Protein AF-A0A9J6FYJ0-F1 (afdb_monomer_lite)

Secondary structure (DSSP, 8-state):
-PPPPP-PEEEEE---TT--GGGS-HHHHHHHHHHHT---HHHHHHHEEEEEETTTTEEEEEES-HHHHHHHHHHHTT-

pLDDT: mean 73.0, std 10.52, range [42.56, 84.94]

Structure (mmCIF, N/CA/C/O backbone):
data_AF-A0A9J6FYJ0-F1
#
_entry.id   AF-A0A9J6FYJ0-F1
#
loop_
_atom_site.group_PDB
_atom_site.id
_atom_site.type_symbol
_atom_site.label_atom_id
_atom_site.label_alt_id
_atom_site.label_comp_id
_atom_site.label_asym_id
_atom_site.label_entity_id
_atom_site.label_seq_id
_atom_site.pdbx_PDB_ins_code
_atom_site.Cartn_x
_atom_site.Cartn_y
_atom_site.Cartn_z
_atom_site.occupancy
_atom_site.B_iso_or_equiv
_atom_site.auth_seq_id
_atom_site.auth_comp_id
_atom_site.auth_asym_id
_atom_site.auth_atom_id
_atom_site.pdbx_PDB_model_num
ATOM 1 N N . MET A 1 1 ? 6.591 20.794 -26.401 1.00 44.50 1 MET A N 1
ATOM 2 C CA . MET A 1 1 ? 5.598 20.044 -25.602 1.00 44.50 1 MET A CA 1
ATOM 3 C C . MET A 1 1 ? 6.121 19.941 -24.180 1.00 44.50 1 MET A C 1
ATOM 5 O O . MET A 1 1 ? 7.257 19.499 -24.045 1.00 44.50 1 MET A O 1
ATOM 9 N N . PRO A 1 2 ? 5.372 20.357 -23.144 1.00 42.56 2 PRO A N 1
ATOM 10 C CA . PRO A 1 2 ? 5.671 19.896 -21.790 1.00 42.56 2 PRO A CA 1
ATOM 11 C C . PRO A 1 2 ? 5.529 18.361 -21.762 1.00 42.56 2 PRO A C 1
ATOM 13 O O . PRO A 1 2 ? 4.711 17.831 -22.522 1.00 42.56 2 PRO A O 1
ATOM 16 N N . PRO A 1 3 ? 6.337 17.632 -20.973 1.00 48.12 3 PRO A N 1
ATOM 17 C CA . PRO A 1 3 ? 6.189 16.187 -20.867 1.00 48.12 3 PRO A CA 1
ATOM 18 C C . PRO A 1 3 ? 4.765 15.872 -20.401 1.00 48.12 3 PRO A C 1
ATOM 20 O O . PRO A 1 3 ? 4.252 16.517 -19.483 1.00 48.12 3 PRO A O 1
ATOM 23 N N . LEU A 1 4 ? 4.118 14.916 -21.074 1.00 45.09 4 LEU A N 1
ATOM 24 C CA . LEU A 1 4 ? 2.857 14.349 -20.605 1.00 45.09 4 LEU A CA 1
ATOM 25 C C . LEU A 1 4 ? 3.053 13.916 -19.143 1.00 45.09 4 LEU A C 1
ATOM 27 O O . LEU A 1 4 ? 4.122 13.379 -18.828 1.00 45.09 4 LEU A O 1
ATOM 31 N N . PRO A 1 5 ? 2.079 14.173 -18.250 1.00 55.56 5 PRO A N 1
ATOM 32 C CA . PRO A 1 5 ? 2.158 13.664 -16.891 1.00 55.56 5 PRO A CA 1
ATOM 33 C C . PRO A 1 5 ? 2.387 12.159 -16.991 1.00 55.56 5 PRO A C 1
ATOM 35 O O . PRO A 1 5 ? 1.688 11.473 -17.733 1.00 55.56 5 PRO A O 1
ATOM 38 N N . VAL A 1 6 ? 3.430 11.670 -16.325 1.00 55.31 6 VAL A N 1
ATOM 39 C CA . VAL A 1 6 ? 3.655 10.232 -16.211 1.00 55.31 6 VAL A CA 1
ATOM 40 C C . VAL A 1 6 ? 2.373 9.668 -15.613 1.00 55.31 6 VAL A C 1
ATOM 42 O O . VAL A 1 6 ? 1.984 10.087 -14.524 1.00 55.31 6 VAL A O 1
ATOM 45 N N . ASP A 1 7 ? 1.673 8.809 -16.356 1.00 62.81 7 ASP A N 1
ATOM 46 C CA . ASP A 1 7 ? 0.489 8.136 -15.838 1.00 62.81 7 ASP A CA 1
ATOM 47 C C . ASP A 1 7 ? 0.942 7.284 -14.654 1.00 62.81 7 ASP A C 1
ATOM 49 O O . ASP A 1 7 ? 1.548 6.221 -14.826 1.00 62.81 7 ASP A O 1
ATOM 53 N N . ASP A 1 8 ? 0.710 7.796 -13.444 1.00 67.44 8 ASP A N 1
ATOM 54 C CA . ASP A 1 8 ? 0.999 7.069 -12.221 1.00 67.44 8 ASP A CA 1
ATOM 55 C C . ASP A 1 8 ? 0.256 5.732 -12.285 1.00 67.44 8 ASP A C 1
ATOM 57 O O . ASP A 1 8 ? -0.972 5.676 -12.428 1.00 67.44 8 ASP A O 1
ATOM 61 N N . THR A 1 9 ? 1.000 4.636 -12.171 1.00 73.88 9 THR A N 1
ATOM 62 C CA . THR A 1 9 ? 0.408 3.306 -12.093 1.00 73.88 9 THR A CA 1
ATOM 63 C C . THR A 1 9 ? -0.328 3.201 -10.766 1.00 73.88 9 THR A C 1
ATOM 65 O O . THR A 1 9 ? 0.277 3.355 -9.704 1.00 73.88 9 THR A O 1
ATOM 68 N N . LYS A 1 10 ? -1.644 2.979 -10.837 1.00 75.69 10 LYS A N 1
ATOM 69 C CA . LYS A 1 10 ? -2.521 2.840 -9.671 1.00 75.69 10 LYS A CA 1
ATOM 70 C C . LYS A 1 10 ? -2.706 1.373 -9.330 1.00 75.69 10 LYS A C 1
ATOM 72 O O . LYS A 1 10 ? -3.090 0.574 -10.180 1.00 75.69 10 LYS A O 1
ATOM 77 N N . ILE A 1 11 ? -2.478 1.050 -8.070 1.00 75.25 11 ILE A N 1
ATOM 78 C CA . ILE A 1 11 ? -2.585 -0.289 -7.517 1.00 75.25 11 ILE A CA 1
ATOM 79 C C . ILE A 1 11 ? -3.623 -0.235 -6.411 1.00 75.25 11 ILE A C 1
ATOM 81 O O . ILE A 1 11 ? -3.464 0.476 -5.419 1.00 75.25 11 ILE A O 1
ATOM 85 N N . ILE A 1 12 ? -4.703 -0.985 -6.598 1.00 78.25 12 ILE A N 1
ATOM 86 C CA . ILE A 1 12 ? -5.778 -1.084 -5.618 1.00 78.25 12 ILE A CA 1
ATOM 87 C C . ILE A 1 12 ? -5.561 -2.365 -4.827 1.00 78.25 12 ILE A C 1
ATOM 89 O O . ILE A 1 12 ? -5.689 -3.465 -5.359 1.00 78.25 12 ILE A O 1
ATOM 93 N N . TYR A 1 13 ? -5.262 -2.209 -3.546 1.00 77.12 13 TYR A N 1
ATOM 94 C CA . TYR A 1 13 ? -5.175 -3.297 -2.590 1.00 77.12 13 TYR A CA 1
ATOM 95 C C . TYR A 1 13 ? -6.452 -3.374 -1.754 1.00 77.12 13 TYR A C 1
ATOM 97 O O . TYR A 1 13 ? -6.923 -2.373 -1.205 1.00 77.12 13 TYR A O 1
ATOM 105 N N . ARG A 1 14 ? -6.997 -4.585 -1.629 1.00 78.62 14 ARG A N 1
ATOM 106 C CA . ARG A 1 14 ? -8.064 -4.909 -0.683 1.00 78.62 14 ARG A CA 1
ATOM 107 C C . ARG A 1 14 ? -7.511 -5.913 0.326 1.00 78.62 14 ARG A C 1
ATOM 109 O O . ARG A 1 14 ? -7.127 -6.999 -0.096 1.00 78.62 14 ARG A O 1
ATOM 116 N N . PRO A 1 15 ? -7.468 -5.576 1.623 1.00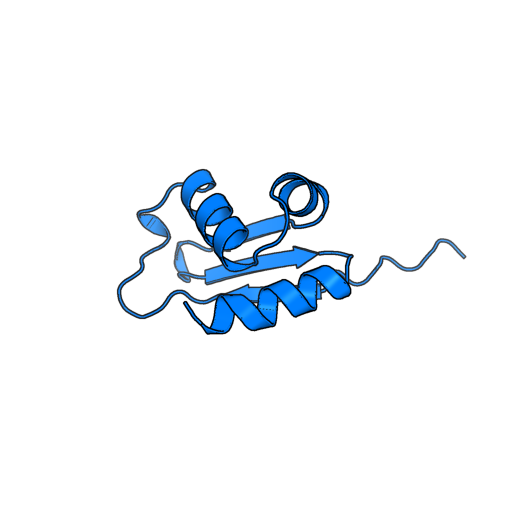 74.25 15 PRO A N 1
ATOM 117 C CA . PRO A 1 15 ? -7.037 -6.512 2.649 1.00 74.25 15 PRO A CA 1
ATOM 118 C C . PRO A 1 15 ? -7.920 -7.758 2.676 1.00 74.25 15 PRO A C 1
ATOM 120 O O . PRO A 1 15 ? -9.129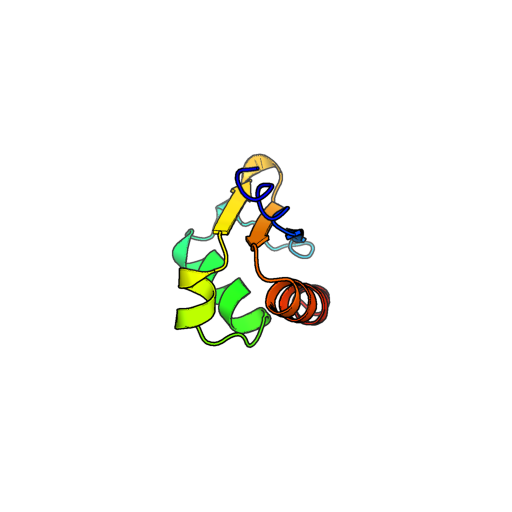 -7.672 2.432 1.00 74.25 15 PRO A O 1
ATOM 123 N N . GLN A 1 16 ? -7.327 -8.898 3.031 1.00 71.75 16 GLN A N 1
ATOM 124 C CA . GLN A 1 16 ? -8.061 -10.148 3.207 1.00 71.75 16 GLN A CA 1
ATOM 125 C C . GLN A 1 16 ? -9.142 -10.051 4.293 1.00 71.75 16 GLN A C 1
ATOM 127 O O . GLN A 1 16 ? -9.104 -9.205 5.195 1.00 71.75 16 GLN A O 1
ATOM 132 N N . ALA A 1 17 ? -10.130 -10.945 4.199 1.00 62.69 17 ALA A N 1
ATOM 133 C CA . ALA A 1 17 ? -11.271 -10.995 5.102 1.00 62.69 17 ALA A CA 1
ATOM 134 C C . ALA A 1 17 ? -10.817 -11.051 6.576 1.00 62.69 17 ALA A C 1
ATOM 136 O O . ALA A 1 17 ? -10.179 -12.005 7.007 1.00 62.69 17 ALA A O 1
ATOM 137 N N . GLY A 1 18 ? -11.154 -10.007 7.343 1.00 65.25 18 GLY A N 1
ATOM 138 C CA . GLY A 1 18 ? -10.799 -9.862 8.763 1.00 65.25 18 GLY A CA 1
ATOM 139 C C . GLY A 1 18 ? -9.869 -8.682 9.070 1.00 65.25 18 GLY A C 1
ATOM 140 O O . GLY A 1 18 ? -9.902 -8.159 10.186 1.00 65.25 18 GLY A O 1
ATOM 141 N N . LEU A 1 19 ? -9.114 -8.189 8.085 1.00 73.31 19 LEU A N 1
ATOM 142 C CA . LEU A 1 19 ? -8.298 -6.981 8.222 1.00 73.31 19 LEU A CA 1
ATOM 143 C C . LEU A 1 19 ? -9.146 -5.727 7.979 1.00 73.31 19 LEU A C 1
ATOM 145 O O . LEU A 1 19 ? -9.548 -5.433 6.855 1.00 73.31 19 LEU A O 1
ATOM 149 N N . GLN A 1 20 ? -9.408 -4.971 9.048 1.00 80.81 20 GLN A N 1
ATOM 150 C CA . GLN A 1 20 ? -10.077 -3.671 8.976 1.00 80.81 20 GLN A CA 1
ATOM 151 C C . GLN A 1 20 ? -9.056 -2.536 9.058 1.00 80.81 20 GLN A C 1
ATOM 153 O O . GLN A 1 20 ? -8.530 -2.241 10.132 1.00 80.81 20 GLN A O 1
ATOM 158 N N . LEU A 1 21 ? -8.841 -1.840 7.940 1.00 81.62 21 LEU A N 1
ATOM 159 C CA . LEU A 1 21 ? -7.941 -0.683 7.852 1.00 81.62 21 LEU A CA 1
ATOM 160 C C . LEU A 1 21 ? -8.376 0.461 8.769 1.00 81.62 21 LEU A C 1
ATOM 162 O O . LEU A 1 21 ? -7.548 1.256 9.204 1.00 81.62 21 LEU A O 1
ATOM 166 N N . SER A 1 22 ? -9.669 0.542 9.098 1.00 82.56 22 SER A N 1
ATOM 167 C CA . SER A 1 22 ? -10.203 1.511 10.058 1.00 82.56 22 SER A CA 1
ATOM 168 C C . SER A 1 22 ? -9.546 1.402 11.437 1.00 82.56 22 SER A C 1
ATOM 170 O O . SER A 1 22 ? -9.414 2.422 12.108 1.00 82.56 22 SER A O 1
ATOM 172 N N . LYS A 1 23 ? -9.081 0.208 11.826 1.00 83.88 23 LYS A N 1
ATOM 173 C CA . LYS A 1 23 ? -8.440 -0.062 13.119 1.00 83.88 23 LYS A CA 1
ATOM 174 C C . LYS A 1 23 ? -6.936 0.228 13.139 1.00 83.88 23 LYS A C 1
ATOM 176 O O . LYS A 1 23 ? -6.339 0.157 14.203 1.00 83.88 23 LYS A O 1
ATOM 181 N N . TRP A 1 24 ? -6.326 0.502 11.985 1.00 82.25 24 TRP A N 1
ATOM 182 C CA . TRP A 1 24 ? -4.878 0.683 11.841 1.00 82.25 24 TRP A CA 1
ATOM 183 C C . TRP A 1 24 ? -4.557 2.155 11.568 1.00 82.25 24 TRP A C 1
ATOM 185 O O . TRP A 1 24 ? -5.283 2.849 10.844 1.00 82.25 24 TRP A O 1
ATOM 195 N N . SER A 1 25 ? -3.465 2.663 12.127 1.00 84.75 25 SER A N 1
ATOM 196 C CA . SER A 1 25 ? -2.956 3.992 11.788 1.00 84.75 25 SER A CA 1
ATOM 197 C C . SER A 1 25 ? -2.417 4.020 10.355 1.00 84.75 25 SER A C 1
ATOM 199 O O . SER A 1 25 ? -2.056 2.995 9.776 1.00 84.75 25 SER A O 1
ATOM 201 N N . LEU A 1 26 ? -2.351 5.214 9.756 1.00 80.50 26 LEU A N 1
ATOM 202 C CA . LEU A 1 26 ? -1.768 5.364 8.419 1.00 80.50 26 LEU A CA 1
ATOM 203 C C . LEU A 1 26 ? -0.314 4.870 8.390 1.00 80.50 26 LEU A C 1
ATOM 205 O O . LEU A 1 26 ? 0.072 4.195 7.447 1.00 80.50 26 LEU A O 1
ATOM 209 N N . ALA A 1 27 ? 0.465 5.151 9.438 1.00 81.25 27 ALA A N 1
ATOM 210 C CA . ALA A 1 27 ? 1.853 4.712 9.542 1.00 81.25 27 ALA A CA 1
ATOM 211 C C . ALA A 1 27 ? 1.984 3.181 9.568 1.00 81.25 27 ALA A C 1
ATOM 213 O O . ALA A 1 27 ? 2.863 2.640 8.902 1.00 81.25 27 ALA A O 1
ATOM 214 N N . GLU A 1 28 ? 1.105 2.477 10.287 1.00 83.19 28 GLU A N 1
ATOM 215 C CA . GLU A 1 28 ? 1.088 1.008 10.316 1.00 83.19 28 GLU A CA 1
ATOM 216 C C . GLU A 1 28 ? 0.733 0.418 8.953 1.00 83.19 28 GLU A C 1
ATOM 218 O O . GLU A 1 28 ? 1.400 -0.509 8.500 1.00 83.19 28 GLU A O 1
ATOM 223 N N . ILE A 1 29 ? -0.264 0.988 8.270 1.00 80.81 29 ILE A N 1
ATOM 224 C CA . ILE A 1 29 ? -0.672 0.552 6.928 1.00 80.81 29 ILE A CA 1
ATOM 225 C C . ILE A 1 29 ? 0.469 0.772 5.932 1.00 80.81 29 ILE A C 1
ATOM 227 O O . ILE A 1 29 ? 0.849 -0.150 5.213 1.00 80.81 29 ILE A O 1
ATOM 231 N N . THR A 1 30 ? 1.064 1.964 5.926 1.00 77.62 30 THR A N 1
ATOM 232 C CA . THR A 1 30 ? 2.188 2.297 5.047 1.00 77.62 30 THR A CA 1
ATOM 233 C C . THR A 1 30 ? 3.399 1.409 5.321 1.00 77.62 30 THR A C 1
ATOM 235 O O . THR A 1 30 ? 4.015 0.921 4.378 1.00 77.62 30 THR A O 1
ATOM 238 N N . ASN A 1 31 ? 3.714 1.118 6.588 1.00 79.38 31 ASN A N 1
ATOM 239 C CA . ASN A 1 31 ? 4.792 0.188 6.931 1.00 79.38 31 ASN A CA 1
ATOM 240 C C . ASN A 1 31 ? 4.490 -1.250 6.508 1.00 79.38 31 ASN A C 1
ATOM 242 O O . ASN A 1 31 ? 5.394 -1.933 6.036 1.00 79.38 31 ASN A O 1
ATOM 246 N N . ALA A 1 32 ? 3.258 -1.727 6.691 1.00 78.75 32 ALA A N 1
ATOM 247 C CA . ALA A 1 32 ? 2.874 -3.077 6.292 1.00 78.75 32 ALA A CA 1
ATOM 248 C C . ALA A 1 32 ? 2.999 -3.252 4.775 1.00 78.75 32 ALA A C 1
ATOM 250 O O . ALA A 1 32 ? 3.610 -4.212 4.319 1.00 78.75 32 ALA A O 1
ATOM 251 N N . ILE A 1 33 ? 2.514 -2.275 4.008 1.00 77.44 33 ILE A N 1
ATOM 252 C CA . ILE A 1 33 ? 2.612 -2.254 2.546 1.00 77.44 33 ILE A CA 1
ATOM 253 C C . ILE A 1 33 ? 4.069 -2.099 2.086 1.00 77.44 33 ILE A C 1
ATOM 255 O O . ILE A 1 33 ? 4.492 -2.782 1.161 1.00 77.44 33 ILE A O 1
ATOM 259 N N . GLY A 1 34 ? 4.863 -1.251 2.742 1.00 75.44 34 GLY A N 1
ATOM 260 C CA . GLY A 1 34 ? 6.287 -1.107 2.428 1.00 75.44 34 GLY A CA 1
ATOM 261 C C . GLY A 1 34 ? 7.099 -2.370 2.721 1.00 75.44 34 GLY A C 1
ATOM 262 O O . GLY A 1 34 ? 8.007 -2.711 1.974 1.00 75.44 34 GLY A O 1
ATOM 263 N N . ARG A 1 35 ? 6.761 -3.103 3.790 1.00 76.00 35 ARG A N 1
ATOM 264 C CA . ARG A 1 35 ? 7.370 -4.410 4.084 1.00 76.00 35 ARG A CA 1
ATOM 265 C C . ARG A 1 35 ? 6.935 -5.475 3.083 1.00 76.00 35 ARG A C 1
ATOM 267 O O . ARG A 1 35 ? 7.765 -6.281 2.679 1.00 76.00 35 ARG A O 1
ATOM 274 N N . ALA A 1 36 ? 5.660 -5.461 2.700 1.00 72.00 36 ALA A N 1
ATOM 275 C CA . ALA A 1 36 ? 5.090 -6.360 1.708 1.00 72.00 36 ALA A CA 1
ATOM 276 C C . ALA A 1 36 ? 5.807 -6.251 0.367 1.00 72.00 36 ALA A C 1
ATOM 278 O O . ALA A 1 36 ? 6.239 -7.253 -0.178 1.00 72.00 36 ALA A O 1
ATOM 279 N N . SER A 1 37 ? 5.982 -5.030 -0.135 1.00 68.75 37 SER A N 1
ATOM 280 C CA . SER A 1 37 ? 6.535 -4.793 -1.466 1.00 68.75 37 SER A CA 1
ATOM 281 C C . SER A 1 37 ? 8.030 -5.097 -1.587 1.00 68.75 37 SER A C 1
ATOM 283 O O . SER A 1 37 ? 8.558 -5.022 -2.689 1.00 68.75 37 SER A O 1
ATOM 285 N N . LYS A 1 38 ? 8.735 -5.403 -0.483 1.00 70.81 38 LYS A N 1
ATOM 286 C CA . LYS A 1 38 ? 10.202 -5.592 -0.421 1.00 70.81 38 LYS A CA 1
ATOM 287 C C . LYS A 1 38 ? 11.021 -4.426 -1.008 1.00 70.81 38 LYS A C 1
ATOM 289 O O . LYS A 1 38 ? 12.237 -4.543 -1.151 1.00 70.81 38 LYS A O 1
ATOM 294 N N . ILE A 1 39 ? 10.387 -3.287 -1.287 1.00 70.19 39 ILE A N 1
ATOM 295 C CA . ILE A 1 39 ? 11.032 -2.061 -1.757 1.00 70.19 39 ILE A CA 1
ATOM 296 C C . ILE A 1 39 ? 11.752 -1.419 -0.566 1.00 70.19 39 ILE A C 1
ATOM 298 O O . ILE A 1 39 ? 11.234 -1.392 0.555 1.00 70.19 39 ILE A O 1
ATOM 302 N N . MET A 1 40 ? 12.950 -0.867 -0.786 1.00 72.50 40 MET A N 1
ATOM 303 C CA . MET A 1 40 ? 13.635 -0.095 0.252 1.00 72.50 40 MET A CA 1
ATOM 304 C C . MET A 1 40 ? 12.723 1.034 0.751 1.00 72.50 40 MET A C 1
ATOM 306 O O . MET A 1 40 ? 12.249 1.840 -0.046 1.00 72.50 40 MET A O 1
ATOM 310 N N . GLN A 1 41 ? 12.512 1.138 2.072 1.00 68.31 41 GLN A N 1
ATOM 311 C CA . GLN A 1 41 ? 11.585 2.122 2.662 1.00 68.31 41 GLN A CA 1
ATOM 312 C C . GLN A 1 41 ? 11.779 3.533 2.103 1.00 68.31 41 GLN A C 1
ATOM 314 O O . GLN A 1 41 ? 10.805 4.207 1.796 1.00 68.31 41 GLN A O 1
ATOM 319 N N . LYS A 1 42 ? 13.028 3.975 1.936 1.00 71.44 42 LYS A N 1
ATOM 320 C CA . LYS A 1 42 ? 13.321 5.303 1.396 1.00 71.44 42 LYS A CA 1
ATOM 321 C C . LYS A 1 42 ? 12.759 5.494 -0.018 1.00 71.44 42 LYS A C 1
ATOM 323 O O . LYS A 1 42 ? 12.055 6.465 -0.259 1.00 71.44 42 LYS A O 1
ATOM 328 N N . GLU A 1 43 ? 12.990 4.542 -0.922 1.00 71.69 43 GLU A N 1
ATOM 329 C CA . GLU A 1 43 ? 12.430 4.601 -2.279 1.00 71.69 43 GLU A CA 1
ATOM 330 C C . GLU A 1 43 ? 10.906 4.535 -2.280 1.00 71.69 43 GLU A C 1
ATOM 332 O O . GLU A 1 43 ? 10.263 5.212 -3.082 1.00 71.69 43 GLU A O 1
ATOM 337 N N . PHE A 1 44 ? 10.335 3.755 -1.365 1.00 75.00 44 PHE A N 1
ATOM 338 C CA . PHE A 1 44 ? 8.898 3.651 -1.190 1.00 75.00 44 PHE A CA 1
ATOM 339 C C . PHE A 1 44 ? 8.274 5.000 -0.812 1.00 75.00 44 PHE A C 1
ATOM 341 O O . PHE A 1 44 ? 7.353 5.452 -1.483 1.00 75.00 44 PHE A O 1
ATOM 348 N N . TYR A 1 45 ? 8.785 5.673 0.223 1.00 70.44 45 TYR A N 1
ATOM 349 C CA . TYR A 1 45 ? 8.247 6.968 0.658 1.00 70.44 45 TYR A CA 1
ATOM 350 C C . TYR A 1 45 ? 8.447 8.075 -0.386 1.00 70.44 45 TYR A C 1
ATOM 352 O O . TYR A 1 45 ? 7.585 8.943 -0.517 1.00 70.44 45 TYR A O 1
ATOM 360 N N . ASP A 1 46 ? 9.547 8.029 -1.142 1.00 76.31 46 ASP A N 1
ATOM 361 C CA . ASP A 1 46 ? 9.870 9.052 -2.140 1.00 76.31 46 ASP A CA 1
ATOM 362 C C . ASP A 1 46 ? 9.050 8.903 -3.438 1.00 76.31 46 ASP A C 1
ATOM 364 O O . ASP A 1 46 ? 8.802 9.895 -4.126 1.00 76.31 46 ASP A O 1
ATOM 368 N N . ASN A 1 47 ? 8.613 7.684 -3.787 1.00 77.25 47 ASN A N 1
ATOM 369 C CA . ASN A 1 47 ? 8.016 7.392 -5.101 1.00 77.25 47 ASN A CA 1
ATOM 370 C C . ASN A 1 47 ? 6.607 6.787 -5.052 1.00 77.25 47 ASN A C 1
ATOM 372 O O . ASN A 1 47 ? 5.963 6.688 -6.101 1.00 77.25 47 ASN A O 1
ATOM 376 N N . VAL A 1 48 ? 6.117 6.365 -3.884 1.00 79.12 48 VAL A N 1
ATOM 377 C CA . VAL A 1 48 ? 4.801 5.731 -3.728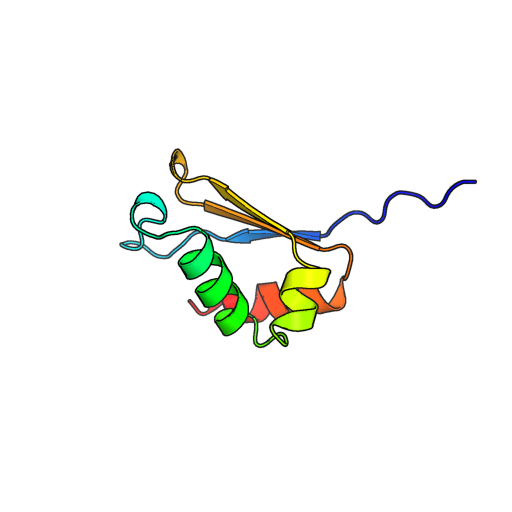 1.00 79.12 48 VAL A CA 1
ATOM 378 C C . VAL A 1 48 ? 3.904 6.610 -2.871 1.00 79.12 48 VAL A C 1
ATOM 380 O O . VAL A 1 48 ? 4.196 6.922 -1.719 1.00 79.12 48 VAL A O 1
ATOM 383 N N . ARG A 1 49 ? 2.754 6.984 -3.425 1.00 83.06 49 ARG A N 1
ATOM 384 C CA . ARG A 1 49 ? 1.700 7.684 -2.689 1.00 83.06 49 ARG A CA 1
ATOM 385 C C . ARG A 1 49 ? 0.639 6.683 -2.275 1.00 83.06 49 ARG A C 1
ATOM 387 O O . ARG A 1 49 ? 0.114 5.975 -3.125 1.00 83.06 49 ARG A O 1
ATOM 394 N N . ILE A 1 50 ? 0.297 6.652 -0.989 1.00 82.12 50 ILE A N 1
A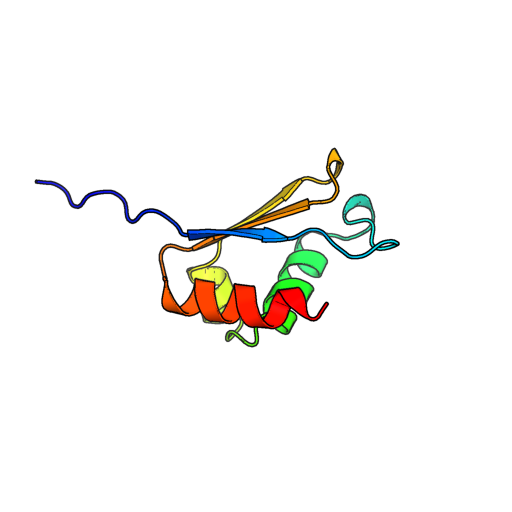TOM 395 C CA . ILE A 1 50 ? -0.767 5.794 -0.459 1.00 82.12 50 ILE A CA 1
ATOM 396 C C . ILE A 1 50 ? -1.981 6.637 -0.079 1.00 82.12 50 ILE A C 1
ATOM 398 O O . ILE A 1 50 ? -1.879 7.580 0.703 1.00 82.12 50 ILE A O 1
ATOM 402 N N . GLN A 1 51 ? -3.146 6.238 -0.571 1.00 84.19 51 GLN A N 1
ATOM 403 C CA . GLN A 1 51 ? -4.450 6.721 -0.141 1.00 84.19 51 GLN A CA 1
ATOM 404 C C . GLN A 1 51 ? -5.227 5.567 0.490 1.00 84.19 51 GLN A C 1
ATOM 406 O O . GLN A 1 51 ? -5.497 4.554 -0.150 1.00 84.19 51 GLN A O 1
ATOM 411 N N . VAL A 1 52 ? -5.593 5.709 1.763 1.00 83.88 52 VAL A N 1
ATOM 412 C CA . VAL A 1 52 ? -6.361 4.696 2.497 1.00 83.88 52 VAL A CA 1
ATOM 413 C C . VAL A 1 52 ? -7.827 5.110 2.540 1.00 83.88 52 VAL A C 1
ATOM 415 O O . VAL A 1 52 ? -8.190 6.089 3.189 1.00 83.88 52 VAL A O 1
ATOM 418 N N . HIS A 1 53 ? -8.682 4.322 1.903 1.00 84.88 53 HIS A N 1
ATOM 419 C CA . HIS A 1 53 ? -10.129 4.489 1.898 1.00 84.88 53 HIS A CA 1
ATOM 420 C C . HIS A 1 53 ? -10.736 3.575 2.966 1.00 84.88 53 HIS A C 1
ATOM 422 O O . HIS A 1 53 ? -11.074 2.416 2.725 1.00 84.88 53 HIS A O 1
ATOM 428 N N . ARG A 1 54 ? -10.848 4.096 4.190 1.00 84.62 54 ARG A N 1
ATOM 429 C CA . ARG A 1 54 ? -11.250 3.309 5.371 1.00 84.62 54 ARG A CA 1
ATOM 430 C C . ARG A 1 54 ? -12.682 2.778 5.298 1.00 84.62 54 ARG A C 1
ATOM 432 O O . ARG A 1 54 ? -12.931 1.680 5.778 1.00 84.62 54 ARG A O 1
ATOM 439 N N . ILE A 1 55 ? -13.600 3.546 4.709 1.00 83.81 55 ILE A N 1
ATOM 440 C CA . ILE A 1 55 ? -15.019 3.172 4.576 1.00 83.81 55 ILE A CA 1
ATOM 441 C C . ILE A 1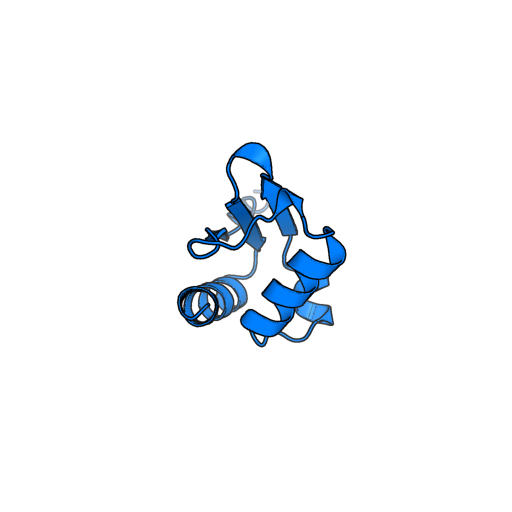 55 ? -15.163 1.962 3.651 1.00 83.81 55 ILE A C 1
ATOM 443 O O . ILE A 1 55 ? -15.874 1.014 3.961 1.00 83.81 55 ILE A O 1
ATOM 447 N N . GLU A 1 56 ? -14.436 1.983 2.538 1.00 83.94 56 GLU A N 1
ATOM 448 C CA . GLU A 1 56 ? -14.458 0.933 1.518 1.00 83.94 56 GLU A CA 1
ATOM 449 C C . GLU A 1 56 ? -13.461 -0.198 1.824 1.00 83.94 56 GLU A C 1
ATOM 451 O O . GLU A 1 56 ? -13.327 -1.138 1.043 1.00 83.94 56 GLU A O 1
ATOM 456 N N . ASN A 1 57 ? -12.748 -0.093 2.953 1.00 84.94 57 ASN A N 1
ATOM 457 C CA . ASN A 1 57 ? -11.667 -0.977 3.376 1.00 84.94 57 ASN A CA 1
ATOM 458 C C . ASN A 1 57 ? -10.671 -1.283 2.242 1.00 84.94 57 ASN A C 1
ATOM 460 O O . ASN A 1 57 ? -10.330 -2.438 2.002 1.00 84.94 57 ASN A O 1
ATOM 464 N N . LEU A 1 58 ? -10.215 -0.246 1.536 1.00 84.19 58 LEU A N 1
ATOM 465 C CA . LEU A 1 58 ? -9.264 -0.378 0.432 1.00 84.19 58 LEU A CA 1
ATOM 466 C C . LEU A 1 58 ? -8.094 0.592 0.570 1.00 84.19 58 LEU A C 1
ATOM 468 O O . LEU A 1 58 ? -8.180 1.635 1.223 1.00 84.19 58 LEU A O 1
ATOM 472 N N . VAL A 1 59 ? -6.991 0.243 -0.079 1.00 84.12 59 VAL A N 1
ATOM 473 C CA . VAL A 1 59 ? -5.821 1.101 -0.219 1.00 84.12 59 VAL A CA 1
ATOM 474 C C . VAL A 1 59 ? -5.539 1.303 -1.697 1.00 84.12 59 VAL A C 1
ATOM 476 O O . VAL A 1 59 ? -5.478 0.348 -2.460 1.00 84.12 59 VAL A O 1
ATOM 479 N N . ASN A 1 60 ? -5.353 2.552 -2.095 1.00 84.31 60 ASN A N 1
ATOM 480 C CA . ASN A 1 60 ? -4.911 2.925 -3.424 1.00 84.31 60 ASN A CA 1
ATOM 481 C C . ASN A 1 60 ? -3.472 3.428 -3.326 1.00 84.31 60 ASN A C 1
ATOM 483 O O . ASN A 1 60 ? -3.207 4.438 -2.676 1.00 84.31 60 ASN A O 1
ATOM 487 N N . ALA A 1 61 ? -2.543 2.703 -3.931 1.00 82.19 61 ALA A N 1
ATOM 488 C CA . ALA A 1 61 ? -1.157 3.109 -4.047 1.00 82.19 61 ALA A CA 1
ATOM 489 C C . ALA A 1 61 ? -0.888 3.576 -5.475 1.00 82.19 61 ALA A C 1
ATOM 491 O O . ALA A 1 61 ? -1.271 2.904 -6.427 1.00 82.19 61 ALA A O 1
ATOM 492 N N . SER A 1 62 ? -0.234 4.719 -5.641 1.00 80.94 62 SER A N 1
ATOM 493 C CA . SER A 1 62 ? 0.113 5.251 -6.955 1.00 80.94 62 SER A CA 1
ATOM 494 C C . SER A 1 62 ? 1.594 5.583 -7.037 1.00 80.94 62 SER A C 1
ATOM 496 O O . SER A 1 62 ? 2.153 6.176 -6.112 1.00 80.94 62 SER A O 1
ATOM 498 N N . THR A 1 63 ? 2.226 5.226 -8.150 1.00 79.69 63 THR A N 1
ATOM 499 C CA . THR A 1 63 ? 3.636 5.535 -8.400 1.00 79.69 63 THR A CA 1
ATOM 500 C C . THR A 1 63 ? 3.885 5.854 -9.869 1.00 79.69 63 THR A C 1
ATOM 502 O O . THR A 1 63 ? 3.307 5.226 -10.754 1.00 79.69 63 THR A O 1
ATOM 505 N N . SER A 1 64 ? 4.776 6.806 -10.134 1.00 76.25 64 SER A N 1
ATOM 506 C CA . SER A 1 64 ? 5.241 7.145 -11.484 1.00 76.25 64 SER A CA 1
ATOM 507 C C . SER A 1 64 ? 6.280 6.147 -12.020 1.00 76.25 64 SER A C 1
ATOM 509 O O . SER A 1 64 ? 6.605 6.151 -13.208 1.00 76.25 64 SER A O 1
ATOM 511 N N . ARG A 1 65 ? 6.806 5.271 -11.153 1.00 76.38 65 ARG A N 1
ATOM 512 C CA . ARG A 1 65 ? 7.829 4.270 -11.466 1.00 76.38 65 ARG A CA 1
ATOM 513 C C . ARG A 1 65 ? 7.194 2.913 -11.769 1.00 76.38 65 ARG A C 1
ATOM 515 O O . ARG A 1 65 ? 6.684 2.236 -10.879 1.00 76.38 65 ARG A O 1
ATOM 522 N N . LYS A 1 66 ? 7.224 2.509 -13.043 1.00 72.19 66 LYS A N 1
ATOM 523 C CA . LYS A 1 66 ? 6.610 1.251 -13.510 1.00 72.19 66 LYS A CA 1
ATOM 524 C C . LYS A 1 66 ? 7.245 0.009 -12.885 1.00 72.19 66 LYS A C 1
ATOM 526 O O . LYS A 1 66 ? 6.532 -0.935 -12.584 1.00 72.19 66 LYS A O 1
ATOM 531 N N . ASP A 1 67 ? 8.556 0.022 -12.687 1.00 75.75 67 ASP A N 1
ATOM 532 C CA . ASP A 1 67 ? 9.317 -1.038 -12.021 1.00 75.75 67 ASP A CA 1
ATOM 533 C C . ASP A 1 67 ? 8.817 -1.277 -10.591 1.00 75.75 67 ASP A C 1
ATOM 535 O O . ASP A 1 67 ? 8.430 -2.394 -10.256 1.00 75.75 67 ASP A O 1
ATOM 539 N N . LEU A 1 68 ? 8.675 -0.205 -9.805 1.00 72.62 68 LEU A N 1
ATOM 540 C CA . LEU A 1 68 ? 8.128 -0.298 -8.450 1.00 72.62 68 LEU A CA 1
ATOM 541 C C . LEU A 1 68 ? 6.680 -0.793 -8.450 1.00 72.62 68 LEU A C 1
ATOM 543 O O . LEU A 1 68 ? 6.281 -1.518 -7.545 1.00 72.62 68 LEU A O 1
ATOM 547 N N . ALA A 1 69 ? 5.886 -0.426 -9.458 1.00 70.19 69 ALA A N 1
ATOM 548 C CA .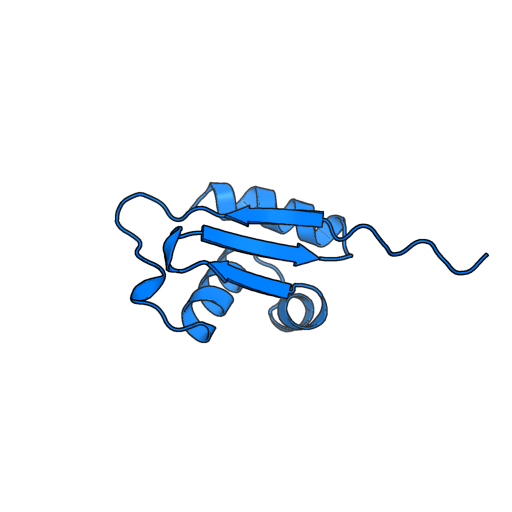 ALA A 1 69 ? 4.506 -0.882 -9.553 1.00 70.19 69 ALA A CA 1
ATOM 549 C C . ALA A 1 69 ? 4.384 -2.404 -9.762 1.00 70.19 69 ALA A C 1
ATOM 551 O O . ALA A 1 69 ? 3.467 -3.022 -9.215 1.00 70.19 69 ALA A O 1
ATOM 552 N N . PHE A 1 70 ? 5.299 -3.014 -10.522 1.00 68.31 70 PHE A N 1
ATOM 553 C CA . PHE A 1 70 ? 5.328 -4.465 -10.729 1.00 68.31 70 PHE A CA 1
ATOM 554 C C . PHE A 1 70 ? 5.736 -5.218 -9.460 1.00 68.31 70 PHE A C 1
ATOM 556 O O . PHE A 1 70 ? 5.039 -6.161 -9.078 1.00 68.31 70 PHE A O 1
ATOM 563 N N . ASP A 1 71 ? 6.789 -4.765 -8.776 1.00 69.69 71 ASP A N 1
ATOM 564 C CA . ASP A 1 71 ? 7.241 -5.360 -7.508 1.00 69.69 71 ASP A CA 1
ATOM 565 C C . ASP A 1 71 ? 6.139 -5.292 -6.439 1.00 69.69 71 ASP A C 1
ATOM 567 O O . ASP A 1 71 ? 5.880 -6.239 -5.696 1.00 69.69 71 ASP A O 1
ATOM 571 N N . PHE A 1 72 ? 5.402 -4.183 -6.427 1.00 68.25 72 PHE A N 1
ATOM 572 C CA . PHE A 1 72 ? 4.294 -3.949 -5.513 1.00 68.25 72 PHE A CA 1
ATOM 573 C C . PHE A 1 72 ? 3.077 -4.851 -5.800 1.00 68.25 72 PHE A C 1
ATOM 575 O O . PHE A 1 72 ? 2.476 -5.374 -4.863 1.00 68.25 72 PHE A O 1
ATOM 582 N N . LEU A 1 73 ? 2.712 -5.079 -7.070 1.00 66.38 73 LEU A N 1
ATOM 583 C CA . LEU A 1 73 ? 1.608 -5.977 -7.458 1.00 66.38 73 LEU A CA 1
ATOM 584 C C . LEU A 1 73 ? 1.918 -7.457 -7.192 1.00 66.38 73 LEU A C 1
ATOM 586 O O . LEU A 1 73 ? 1.036 -8.198 -6.744 1.00 66.38 73 LEU A O 1
ATOM 590 N N . GLY A 1 74 ? 3.152 -7.882 -7.478 1.00 62.75 74 GLY A N 1
ATOM 591 C CA . GLY A 1 74 ? 3.578 -9.270 -7.309 1.00 62.75 74 GLY A CA 1
ATOM 592 C C . GLY A 1 74 ? 3.532 -9.725 -5.850 1.00 62.75 74 GLY A C 1
ATOM 593 O O . GLY A 1 74 ? 3.048 -10.814 -5.553 1.00 62.75 74 GLY A O 1
ATOM 594 N N . GLU A 1 75 ? 3.972 -8.869 -4.929 1.00 63.66 75 GLU A N 1
ATOM 595 C CA . GLU A 1 75 ? 4.125 -9.243 -3.521 1.00 63.66 75 GLU A CA 1
ATOM 596 C C . GLU A 1 75 ? 2.851 -9.024 -2.690 1.00 63.66 75 GLU A C 1
ATOM 598 O O . GLU A 1 75 ? 2.517 -9.847 -1.838 1.00 63.66 75 GLU A O 1
ATOM 603 N N . ILE A 1 76 ? 2.075 -7.966 -2.957 1.00 59.16 76 ILE A N 1
ATOM 604 C CA . ILE A 1 76 ? 0.854 -7.672 -2.184 1.00 59.16 76 ILE A CA 1
ATOM 605 C C . ILE A 1 76 ? -0.259 -8.695 -2.430 1.00 59.16 76 ILE A C 1
ATOM 607 O O . ILE A 1 76 ? -1.069 -8.944 -1.542 1.00 59.16 76 ILE A O 1
ATOM 611 N N . SER A 1 77 ? -0.273 -9.342 -3.596 1.00 55.09 77 SER A N 1
ATOM 612 C CA . SER A 1 77 ? -1.211 -10.435 -3.892 1.00 55.09 77 SER A CA 1
ATOM 613 C C . SER A 1 77 ? -0.995 -11.678 -3.008 1.00 55.09 77 SER A C 1
ATOM 615 O O . SER A 1 77 ? -1.811 -12.596 -3.041 1.00 55.09 77 SER A O 1
ATOM 617 N N . SER A 1 78 ? 0.096 -11.716 -2.233 1.00 48.56 78 SER A N 1
ATOM 618 C CA . SER A 1 78 ? 0.458 -12.814 -1.329 1.00 48.56 78 SER A CA 1
ATOM 619 C C . SER A 1 78 ? 0.074 -12.558 0.140 1.00 48.56 78 SER A C 1
ATOM 621 O O . SER A 1 78 ? 0.375 -13.396 0.992 1.00 48.56 78 SER A O 1
ATOM 623 N N . ILE A 1 79 ? -0.556 -11.411 0.442 1.00 53.44 79 ILE A N 1
ATOM 624 C CA . ILE A 1 79 ? -1.002 -10.981 1.786 1.00 53.44 79 ILE A CA 1
ATOM 625 C C . ILE A 1 79 ? -2.518 -11.075 1.901 1.00 53.44 79 ILE A C 1
ATOM 627 O O . ILE A 1 79 ? -2.995 -11.353 3.021 1.00 53.44 79 ILE A O 1
#

Radius of gyration: 12.95 Å; chains: 1; bounding box: 29×33×39 Å

Organism: Haemaphysalis longicornis (NCBI:txid44386)

Foldseek 3Di:
DPDDPLFWDKDKAADPPPDQCLPDDPVRVLVVLCVQLVDDSVCCVVFWDWDQDRVVRMIIITGSDPVSVVSSVVRSVVD

Sequence (79 aa):
MPPLPVDDTKIIYRPQAGLQLSKWSLAEITNAIGRASKIMQKEFYDNVRIQVHRIENLVNASTSRKDLAFDFLGEISSI